Protein AF-A0A7C4Q1J7-F1 (afdb_monomer)

Foldseek 3Di:
DKEAEDDPRCVQLVHRIDDDDQDPDPVVVVVRVCVNRVSCCCVQADPNHGDPQWDWDDDRRYIYTHHRPPDD

Structure (mmCIF, N/CA/C/O backbone):
data_AF-A0A7C4Q1J7-F1
#
_entry.id   AF-A0A7C4Q1J7-F1
#
loop_
_atom_site.group_PDB
_atom_site.id
_atom_site.type_symbol
_atom_site.label_atom_id
_atom_site.label_alt_id
_atom_site.label_comp_id
_atom_site.label_asym_id
_atom_site.label_entity_id
_atom_site.label_seq_id
_atom_site.pdbx_PDB_ins_code
_atom_site.Cartn_x
_atom_site.Cartn_y
_atom_site.Cartn_z
_atom_site.occupancy
_atom_site.B_iso_or_equiv
_atom_site.auth_seq_id
_atom_site.auth_comp_id
_atom_site.auth_asym_id
_atom_site.auth_atom_id
_atom_site.pdbx_PDB_model_num
ATOM 1 N N . MET A 1 1 ? -9.996 9.036 5.177 1.00 86.31 1 MET A N 1
ATOM 2 C CA . MET A 1 1 ? -9.244 9.488 3.988 1.00 86.31 1 MET A CA 1
ATOM 3 C C . MET A 1 1 ? -9.019 8.319 3.024 1.00 86.31 1 MET A C 1
ATOM 5 O O . MET A 1 1 ? -8.742 7.209 3.481 1.00 86.31 1 MET A O 1
ATOM 9 N N . LYS A 1 2 ? -9.178 8.513 1.708 1.00 89.62 2 LYS A N 1
ATOM 10 C CA . LYS A 1 2 ? -8.941 7.460 0.694 1.00 89.62 2 LYS A CA 1
ATOM 11 C C . LYS A 1 2 ? -7.571 7.634 0.046 1.00 89.62 2 LYS A C 1
ATOM 13 O O . LYS A 1 2 ? -7.310 8.674 -0.538 1.00 89.62 2 LYS A O 1
ATOM 18 N N . VAL A 1 3 ? -6.717 6.617 0.110 1.00 90.94 3 VAL A N 1
ATOM 19 C CA . VAL A 1 3 ? -5.426 6.581 -0.589 1.00 90.94 3 VAL A CA 1
ATOM 20 C C . VAL A 1 3 ? -5.610 5.855 -1.907 1.00 90.94 3 VAL A C 1
ATOM 22 O O . VAL A 1 3 ? -5.877 4.656 -1.910 1.00 90.94 3 VAL A O 1
ATOM 25 N N . ARG A 1 4 ? -5.443 6.556 -3.019 1.00 91.00 4 ARG A N 1
ATOM 26 C CA . ARG A 1 4 ? -5.515 5.989 -4.356 1.00 91.00 4 ARG A CA 1
ATOM 27 C C . ARG A 1 4 ? -4.138 5.546 -4.826 1.00 91.00 4 ARG A C 1
ATOM 29 O O . ARG A 1 4 ? -3.180 6.325 -4.808 1.00 91.00 4 ARG A O 1
ATOM 36 N N . LEU A 1 5 ? -4.057 4.282 -5.225 1.00 89.75 5 LEU A N 1
ATOM 37 C CA . LEU A 1 5 ? -2.831 3.641 -5.677 1.00 89.75 5 LEU A CA 1
ATOM 38 C C . LEU A 1 5 ? -2.842 3.506 -7.194 1.00 89.75 5 LEU A C 1
ATOM 40 O O . LEU A 1 5 ? -3.861 3.171 -7.795 1.00 89.75 5 LEU A O 1
ATOM 44 N N . PHE A 1 6 ? -1.685 3.725 -7.811 1.00 88.56 6 PHE A N 1
ATOM 45 C CA . PHE A 1 6 ? -1.542 3.701 -9.263 1.00 88.56 6 PHE A CA 1
ATOM 46 C C . PHE A 1 6 ? -0.453 2.722 -9.709 1.00 88.56 6 PHE A C 1
ATOM 48 O O . PHE A 1 6 ? 0.498 2.445 -8.973 1.00 88.56 6 PHE A O 1
ATOM 55 N N . ALA A 1 7 ? -0.600 2.224 -10.942 1.00 87.81 7 ALA A N 1
ATOM 56 C CA . ALA A 1 7 ? 0.322 1.301 -11.608 1.00 87.81 7 ALA A CA 1
ATOM 57 C C . ALA A 1 7 ? 0.765 0.144 -10.691 1.00 87.81 7 ALA A C 1
ATOM 59 O O . ALA A 1 7 ? -0.079 -0.540 -10.110 1.00 87.81 7 ALA A O 1
ATOM 60 N N . ILE A 1 8 ? 2.078 -0.015 -10.509 1.00 87.50 8 ILE A N 1
ATOM 61 C CA . ILE A 1 8 ? 2.687 -1.090 -9.727 1.00 87.50 8 ILE A CA 1
ATOM 62 C C . ILE A 1 8 ? 2.175 -1.147 -8.280 1.00 87.50 8 ILE A C 1
ATOM 64 O O . ILE A 1 8 ? 1.997 -2.231 -7.734 1.00 87.50 8 ILE A O 1
ATOM 68 N N . LEU A 1 9 ? 1.861 -0.003 -7.657 1.00 88.06 9 LEU A N 1
ATOM 69 C CA . LEU A 1 9 ? 1.347 0.021 -6.283 1.00 88.06 9 LEU A CA 1
ATOM 70 C C . LEU A 1 9 ? -0.048 -0.609 -6.202 1.00 88.06 9 LEU A C 1
ATOM 72 O O . LEU A 1 9 ? -0.343 -1.324 -5.246 1.00 88.06 9 LEU A O 1
ATOM 76 N N . ARG A 1 10 ? -0.891 -0.375 -7.216 1.00 90.12 10 ARG A N 1
ATOM 77 C CA . ARG A 1 10 ? -2.227 -0.976 -7.320 1.00 90.12 10 ARG A CA 1
ATOM 78 C C . ARG A 1 10 ? -2.140 -2.486 -7.505 1.00 90.12 10 ARG A C 1
ATOM 80 O O . ARG A 1 10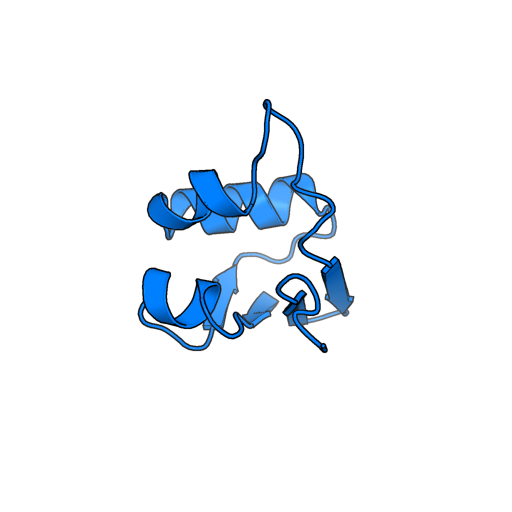 ? -2.877 -3.222 -6.856 1.00 90.12 10 ARG A O 1
ATOM 87 N N . GLU A 1 11 ? -1.234 -2.942 -8.366 1.00 88.69 11 GLU A N 1
ATOM 88 C CA . GLU A 1 11 ? -1.016 -4.370 -8.622 1.00 88.69 11 GLU A CA 1
ATOM 89 C C . GLU A 1 11 ? -0.526 -5.099 -7.368 1.00 88.69 11 GLU A C 1
ATOM 91 O O . GLU A 1 11 ? -1.041 -6.161 -7.027 1.00 88.69 11 GLU A O 1
ATOM 96 N N . ILE A 1 12 ? 0.407 -4.495 -6.628 1.00 89.12 12 ILE A N 1
ATOM 97 C CA . ILE A 1 12 ? 0.936 -5.072 -5.386 1.00 89.12 12 ILE A CA 1
ATOM 98 C C . ILE A 1 12 ? -0.122 -5.096 -4.280 1.00 89.12 12 ILE A C 1
ATOM 100 O O . ILE A 1 12 ? -0.218 -6.077 -3.538 1.00 89.12 12 ILE A O 1
ATOM 104 N N . ALA A 1 13 ? -0.894 -4.016 -4.143 1.00 88.56 13 ALA A N 1
ATOM 105 C CA . ALA A 1 13 ? -1.937 -3.917 -3.129 1.00 88.56 13 ALA A CA 1
ATOM 106 C C . ALA A 1 13 ? -3.177 -4.758 -3.455 1.00 88.56 13 ALA A C 1
ATOM 108 O O . ALA A 1 13 ? -3.950 -5.066 -2.552 1.00 88.56 13 ALA A O 1
ATOM 109 N N . GLY A 1 14 ? -3.383 -5.112 -4.727 1.00 90.00 14 GLY A N 1
ATOM 110 C CA . GLY A 1 14 ? -4.568 -5.832 -5.197 1.00 90.00 14 GLY A CA 1
ATOM 111 C C . GLY A 1 14 ? -5.863 -5.014 -5.121 1.00 90.00 14 GLY A C 1
ATOM 112 O O . GLY A 1 14 ? -6.947 -5.574 -5.250 1.00 90.00 14 GLY A O 1
ATOM 113 N N . THR A 1 15 ? -5.772 -3.700 -4.894 1.00 89.81 15 THR A N 1
ATOM 114 C CA . THR A 1 15 ? -6.913 -2.781 -4.758 1.00 89.81 15 THR A CA 1
ATOM 115 C C . THR A 1 15 ? -6.578 -1.412 -5.347 1.00 89.81 15 THR A C 1
ATOM 117 O O . THR A 1 15 ? -5.434 -0.968 -5.269 1.00 89.81 15 THR A O 1
ATOM 120 N N . ASP A 1 16 ? -7.577 -0.725 -5.915 1.00 88.19 16 ASP A N 1
ATOM 121 C CA . ASP A 1 16 ? -7.438 0.637 -6.470 1.00 88.19 16 ASP A CA 1
ATOM 122 C C . ASP A 1 16 ? -7.242 1.697 -5.373 1.00 88.19 16 ASP A C 1
ATOM 124 O O . ASP A 1 16 ? -6.608 2.729 -5.595 1.00 88.19 16 ASP A O 1
ATOM 128 N N . TYR A 1 17 ? -7.758 1.435 -4.167 1.00 90.50 17 TYR A N 1
ATOM 129 C CA . TYR A 1 17 ? -7.634 2.349 -3.038 1.00 90.50 17 TYR A CA 1
ATOM 130 C C . TYR A 1 17 ? -7.575 1.640 -1.684 1.00 90.50 17 TYR A C 1
ATOM 132 O O . TYR A 1 17 ? -8.069 0.525 -1.505 1.00 90.50 17 TYR A O 1
ATOM 140 N N . ILE A 1 18 ? -6.998 2.339 -0.707 1.00 89.88 18 ILE A N 1
ATOM 141 C CA . ILE A 1 18 ? -6.932 1.942 0.698 1.00 89.88 18 ILE A CA 1
ATOM 142 C C . ILE A 1 18 ? -7.614 3.023 1.534 1.00 89.88 18 ILE A C 1
ATOM 144 O O . ILE A 1 18 ? -7.376 4.213 1.345 1.00 89.88 18 ILE A O 1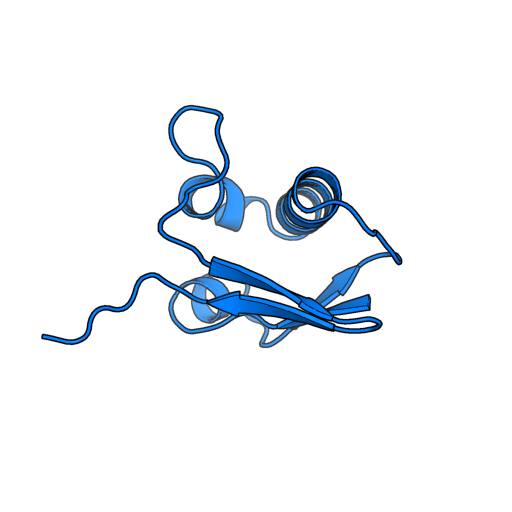
ATOM 148 N N . ILE A 1 19 ? -8.460 2.623 2.479 1.00 90.00 19 ILE A N 1
ATOM 149 C CA . ILE A 1 19 ? -9.054 3.555 3.441 1.00 90.00 19 ILE A CA 1
ATOM 150 C C . ILE A 1 19 ? -8.129 3.649 4.654 1.00 90.00 19 ILE A C 1
ATOM 152 O O . ILE A 1 19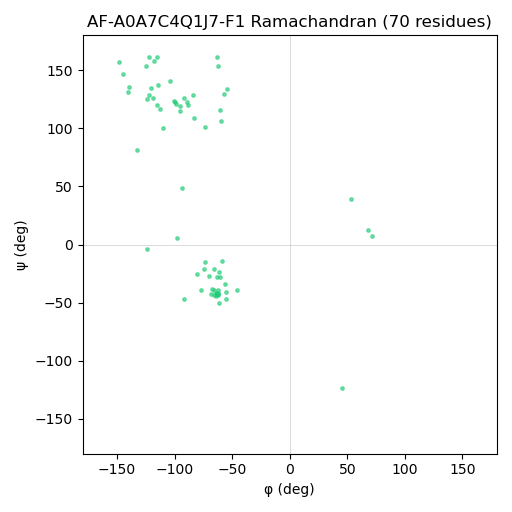 ? -7.845 2.631 5.296 1.00 90.00 19 ILE A O 1
ATOM 156 N N . ILE A 1 20 ? -7.685 4.865 4.966 1.00 87.88 20 ILE A N 1
ATOM 157 C CA . ILE A 1 20 ? -6.904 5.188 6.163 1.00 87.88 20 ILE A CA 1
ATOM 158 C C . ILE A 1 20 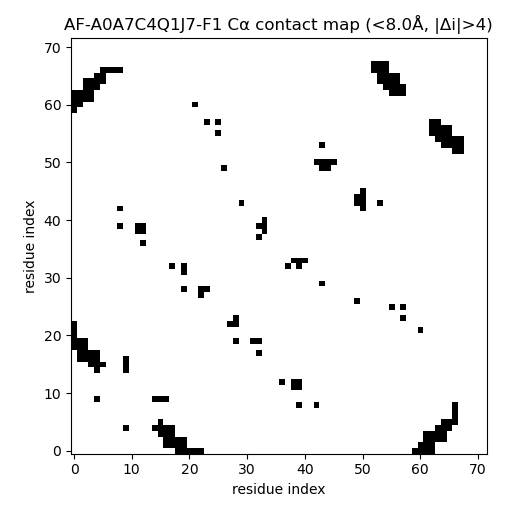? -7.615 6.253 6.999 1.00 87.88 20 ILE A C 1
ATOM 160 O O . ILE A 1 20 ? -8.498 6.974 6.514 1.00 87.88 20 ILE A O 1
ATOM 164 N N . ASN A 1 21 ? -7.216 6.346 8.264 1.00 83.25 21 ASN A N 1
ATOM 165 C CA . ASN A 1 21 ? -7.673 7.403 9.157 1.00 83.25 21 ASN A CA 1
ATOM 166 C C . ASN A 1 21 ? -7.242 8.780 8.637 1.00 83.25 21 ASN A C 1
ATOM 168 O O . ASN A 1 21 ? -6.265 8.895 7.898 1.00 83.25 21 ASN A O 1
ATOM 172 N N . ASP A 1 22 ? -7.996 9.817 8.998 1.00 74.81 22 ASP A N 1
ATOM 173 C CA . ASP A 1 22 ? -7.651 11.190 8.637 1.00 74.81 22 ASP A CA 1
ATOM 174 C C . ASP A 1 22 ? -6.289 11.563 9.238 1.00 74.81 22 ASP A C 1
ATOM 176 O O . ASP A 1 22 ? -6.091 11.519 10.456 1.00 74.81 22 ASP A O 1
ATOM 180 N N . LYS A 1 23 ? -5.309 11.817 8.370 1.00 76.56 23 LYS A N 1
ATOM 181 C CA . LYS A 1 23 ? -3.918 12.076 8.745 1.00 76.56 23 LYS A CA 1
ATOM 182 C C . LYS A 1 23 ? -3.386 13.183 7.849 1.00 76.56 23 LYS A C 1
ATOM 184 O O . LYS A 1 23 ? -3.485 13.097 6.634 1.00 76.56 23 LYS A O 1
ATOM 189 N N . ASN A 1 24 ? -2.762 14.185 8.461 1.00 72.88 24 ASN A N 1
ATOM 190 C CA . ASN A 1 24 ? -2.210 15.348 7.758 1.00 72.88 24 ASN A CA 1
ATOM 191 C C . ASN A 1 24 ? -0.694 15.236 7.488 1.00 72.88 24 ASN A C 1
ATOM 193 O O . ASN A 1 24 ? -0.083 16.195 7.031 1.00 72.88 24 ASN A O 1
ATOM 197 N N . ASN A 1 25 ? -0.063 14.094 7.792 1.00 83.31 25 ASN A N 1
ATOM 198 C CA . ASN A 1 25 ? 1.388 13.920 7.690 1.00 83.31 25 ASN A CA 1
ATOM 199 C C . ASN A 1 25 ? 1.744 12.755 6.756 1.00 83.31 25 ASN A C 1
ATOM 201 O O . ASN A 1 25 ? 1.259 11.641 6.949 1.00 83.31 25 ASN A O 1
ATOM 205 N N . GLU A 1 26 ? 2.619 12.998 5.778 1.00 83.44 26 GLU A N 1
ATOM 206 C CA . GLU A 1 26 ? 3.058 11.997 4.793 1.00 83.44 26 GLU A CA 1
ATOM 207 C C . GLU A 1 26 ? 3.635 10.739 5.451 1.00 83.44 26 GLU A C 1
ATOM 209 O O . GLU A 1 26 ? 3.308 9.626 5.041 1.00 83.44 26 GLU A O 1
ATOM 214 N N . ASN A 1 27 ? 4.433 10.895 6.514 1.00 85.25 27 ASN A N 1
ATOM 215 C CA . ASN A 1 27 ? 5.022 9.756 7.221 1.00 85.25 27 ASN A CA 1
ATOM 216 C C . ASN A 1 27 ? 3.949 8.878 7.873 1.00 85.25 27 ASN A C 1
ATOM 218 O O . ASN A 1 27 ? 3.996 7.659 7.744 1.00 85.25 27 ASN A O 1
ATOM 222 N N . GLU A 1 28 ? 2.962 9.490 8.531 1.00 87.94 28 GLU A N 1
ATOM 223 C CA . GLU A 1 28 ? 1.848 8.777 9.172 1.00 87.94 28 GLU A CA 1
ATOM 224 C C . GLU A 1 28 ? 0.997 8.031 8.138 1.00 87.94 28 GLU A C 1
ATOM 226 O O . GLU A 1 28 ? 0.634 6.873 8.341 1.00 87.94 28 GLU A O 1
ATOM 231 N N . ILE A 1 29 ? 0.718 8.681 7.004 1.00 87.81 29 ILE A N 1
ATOM 232 C CA . ILE A 1 29 ? -0.042 8.107 5.889 1.00 87.81 29 ILE A CA 1
ATOM 233 C C . ILE A 1 29 ? 0.678 6.879 5.331 1.00 87.81 29 ILE A C 1
ATOM 235 O O . ILE A 1 29 ? 0.074 5.814 5.208 1.00 87.81 29 ILE A O 1
ATOM 239 N N . ILE A 1 30 ? 1.972 6.997 5.025 1.00 87.19 30 ILE A N 1
ATOM 240 C CA . ILE A 1 30 ? 2.769 5.875 4.520 1.00 87.19 30 ILE A CA 1
ATOM 241 C C . ILE A 1 30 ? 2.834 4.750 5.547 1.00 87.19 30 ILE A C 1
ATOM 243 O O . ILE A 1 30 ? 2.700 3.587 5.175 1.00 87.19 30 ILE A O 1
ATOM 247 N N . ASN A 1 31 ? 3.005 5.070 6.828 1.00 89.12 31 ASN A N 1
ATOM 248 C CA . ASN A 1 31 ? 3.087 4.054 7.867 1.00 89.12 31 ASN A CA 1
ATOM 249 C C . ASN A 1 31 ? 1.767 3.270 7.985 1.00 89.12 31 ASN A C 1
ATOM 251 O O . ASN A 1 31 ? 1.791 2.045 8.054 1.00 89.12 31 ASN A O 1
ATOM 255 N N . GLU A 1 32 ? 0.611 3.936 7.913 1.00 90.19 32 GLU A N 1
ATOM 256 C CA . GLU A 1 32 ? -0.707 3.278 7.863 1.00 90.19 32 GLU A CA 1
ATOM 257 C C . GLU A 1 32 ? -0.874 2.398 6.615 1.00 90.19 32 GLU A C 1
ATOM 259 O O . GLU A 1 32 ? -1.369 1.269 6.696 1.00 90.19 32 GLU A O 1
ATOM 264 N N . ILE A 1 33 ? -0.432 2.884 5.452 1.00 88.56 33 ILE A N 1
ATOM 265 C CA . ILE A 1 33 ? -0.470 2.122 4.197 1.00 88.56 33 ILE A CA 1
ATOM 266 C C . ILE A 1 33 ? 0.396 0.869 4.304 1.00 88.56 33 ILE A C 1
ATOM 268 O O . ILE A 1 33 ? -0.046 -0.204 3.904 1.00 88.56 33 ILE A O 1
ATOM 272 N N . ILE A 1 34 ? 1.597 0.983 4.870 1.00 89.69 34 ILE A N 1
ATOM 273 C CA . ILE A 1 34 ? 2.514 -0.140 5.085 1.00 89.69 34 ILE A CA 1
ATOM 274 C C . ILE A 1 34 ? 1.938 -1.129 6.099 1.00 89.69 34 ILE A C 1
ATOM 276 O O . ILE A 1 34 ? 2.055 -2.332 5.897 1.00 89.69 34 ILE A O 1
ATOM 280 N N . ASN A 1 35 ? 1.286 -0.659 7.163 1.00 90.38 35 ASN A N 1
ATOM 281 C CA . ASN A 1 35 ? 0.631 -1.550 8.122 1.00 90.38 35 ASN A CA 1
ATOM 282 C C . ASN A 1 35 ? -0.490 -2.369 7.463 1.00 90.38 35 ASN A C 1
ATOM 284 O O . ASN A 1 35 ? -0.633 -3.556 7.747 1.00 90.38 35 ASN A O 1
ATOM 288 N N . LYS A 1 36 ? -1.261 -1.767 6.548 1.00 89.44 36 LYS A N 1
ATOM 289 C CA . LYS A 1 36 ? -2.320 -2.469 5.800 1.00 89.44 36 LYS A CA 1
ATOM 290 C C . LYS A 1 36 ? -1.778 -3.347 4.674 1.00 89.44 36 LYS A C 1
ATOM 292 O O . LYS A 1 36 ? -2.305 -4.427 4.429 1.00 89.44 36 LYS A O 1
ATOM 297 N N . VAL A 1 37 ? -0.751 -2.878 3.974 1.00 89.81 37 VAL A N 1
ATOM 298 C CA . VAL A 1 37 ? -0.139 -3.546 2.824 1.00 89.81 37 VAL A CA 1
ATOM 299 C C . VAL A 1 37 ? 1.385 -3.528 2.998 1.00 89.81 37 VAL A C 1
ATOM 301 O O . VAL A 1 37 ? 2.080 -2.711 2.386 1.00 89.81 37 VAL A O 1
ATOM 304 N N . PRO A 1 38 ? 1.945 -4.455 3.797 1.00 89.50 38 PRO A N 1
ATOM 305 C CA . PRO A 1 38 ? 3.375 -4.464 4.122 1.00 89.50 38 PRO A CA 1
ATOM 306 C C . PRO A 1 38 ? 4.273 -4.638 2.896 1.00 89.50 38 PRO A C 1
ATOM 308 O O . PRO A 1 38 ? 5.404 -4.160 2.892 1.00 89.50 38 PRO A O 1
ATOM 311 N N . LYS A 1 39 ? 3.748 -5.229 1.816 1.00 89.19 39 LYS A N 1
ATOM 312 C CA . LYS A 1 39 ? 4.438 -5.355 0.524 1.00 89.19 39 LYS A CA 1
ATOM 313 C C . LYS A 1 39 ? 4.803 -4.006 -0.108 1.00 89.19 39 LYS A C 1
ATOM 315 O O . LYS A 1 39 ? 5.786 -3.924 -0.832 1.00 89.19 39 LYS A O 1
ATOM 320 N N . LEU A 1 40 ? 4.049 -2.937 0.169 1.00 87.88 40 LEU A N 1
ATOM 321 C CA . LEU A 1 40 ? 4.349 -1.604 -0.367 1.00 87.88 40 LEU A CA 1
ATOM 322 C C . LEU A 1 40 ? 5.553 -0.948 0.319 1.00 87.88 40 LEU A C 1
ATOM 324 O O . LEU A 1 40 ? 6.099 0.010 -0.223 1.00 87.88 40 LEU A O 1
ATOM 328 N N . LYS A 1 41 ? 6.000 -1.461 1.474 1.00 88.94 41 LYS A N 1
ATOM 329 C CA . LYS A 1 41 ? 7.134 -0.909 2.226 1.00 88.94 41 LYS A CA 1
ATOM 330 C C . LYS A 1 41 ? 8.393 -0.805 1.379 1.00 88.94 41 LYS A C 1
ATOM 332 O O . LYS A 1 41 ? 9.015 0.247 1.377 1.00 88.94 41 LYS A O 1
ATOM 337 N N . GLU A 1 42 ? 8.743 -1.853 0.640 1.00 87.38 42 GLU A N 1
ATOM 338 C CA . GLU A 1 42 ? 9.963 -1.879 -0.182 1.00 87.38 42 GLU A CA 1
ATOM 339 C C . GLU A 1 42 ? 9.927 -0.874 -1.343 1.00 87.38 42 GLU A C 1
ATOM 341 O O . GLU A 1 42 ? 10.965 -0.461 -1.857 1.00 87.38 42 GLU A O 1
ATOM 346 N N . TYR A 1 43 ? 8.727 -0.446 -1.740 1.00 87.06 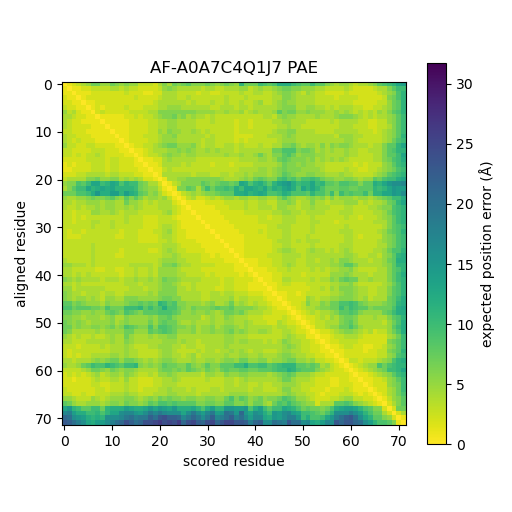43 TYR A N 1
ATOM 347 C CA . TYR A 1 43 ? 8.521 0.511 -2.819 1.00 87.06 43 TYR A CA 1
ATOM 348 C C . TYR A 1 43 ? 8.463 1.942 -2.284 1.00 87.06 43 TYR A C 1
ATOM 350 O O . TYR A 1 43 ? 9.134 2.823 -2.822 1.00 87.06 43 TYR A O 1
ATOM 358 N N . LEU A 1 44 ? 7.696 2.172 -1.216 1.0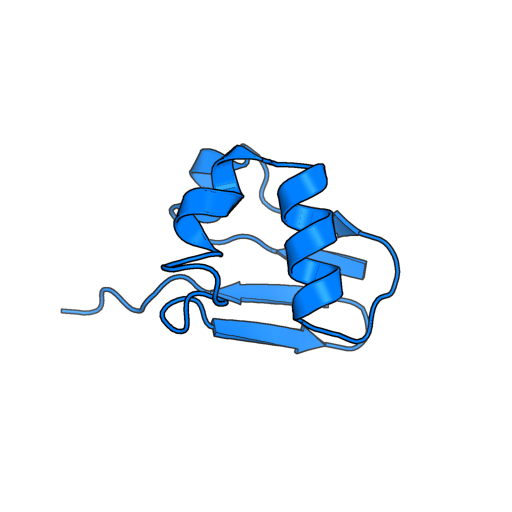0 86.31 44 LEU A N 1
ATOM 359 C CA . LEU A 1 44 ? 7.468 3.492 -0.623 1.00 86.31 44 LEU A CA 1
ATOM 360 C C . LEU A 1 44 ? 8.605 3.946 0.299 1.00 86.31 44 LEU A C 1
ATOM 362 O O . LEU A 1 44 ? 8.793 5.147 0.463 1.00 86.31 44 LEU A O 1
ATOM 366 N N . ILE A 1 45 ? 9.373 3.023 0.883 1.00 88.00 45 ILE A N 1
ATOM 367 C CA . ILE A 1 45 ? 10.522 3.314 1.747 1.00 88.00 45 ILE A CA 1
ATOM 368 C C . ILE A 1 45 ? 11.785 2.797 1.058 1.00 88.00 45 ILE A C 1
ATOM 370 O O . ILE A 1 45 ? 11.942 1.600 0.831 1.00 88.00 45 ILE A O 1
ATOM 374 N N . LYS A 1 46 ? 12.733 3.691 0.780 1.00 84.88 46 LYS A N 1
ATOM 375 C C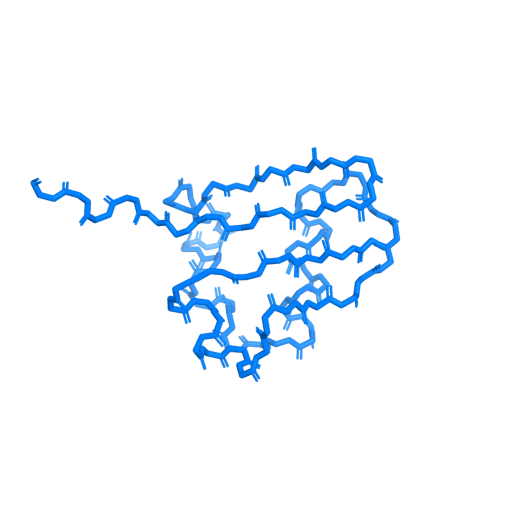A . LYS A 1 46 ? 14.042 3.355 0.215 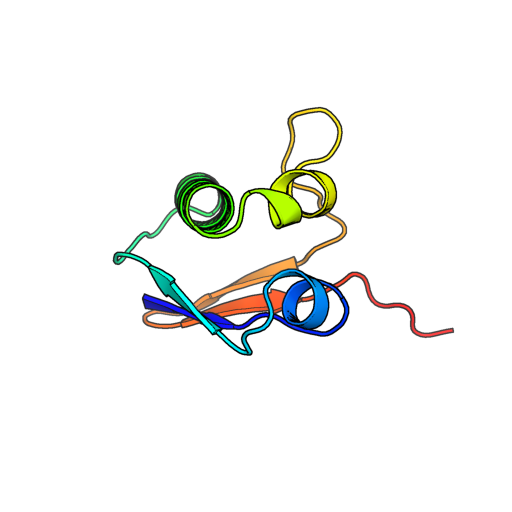1.00 84.88 46 LYS A CA 1
ATOM 376 C C . LYS A 1 46 ? 15.142 3.893 1.127 1.00 84.88 46 LYS A C 1
ATOM 378 O O . LYS A 1 46 ? 15.164 5.079 1.430 1.00 84.88 46 LYS A O 1
ATOM 383 N N . ASN A 1 47 ? 16.066 3.033 1.567 1.00 82.88 47 ASN A N 1
ATOM 384 C CA . ASN A 1 47 ? 17.134 3.397 2.520 1.00 82.88 47 ASN A CA 1
ATOM 385 C C . ASN A 1 47 ? 16.614 4.057 3.818 1.00 82.88 47 ASN A C 1
ATOM 387 O O . ASN A 1 47 ? 17.196 5.017 4.316 1.00 82.88 47 ASN A O 1
ATOM 391 N N . GLY A 1 48 ? 15.483 3.578 4.348 1.00 81.31 48 GLY A N 1
ATOM 392 C CA . GLY A 1 48 ? 14.892 4.119 5.579 1.00 81.31 48 GLY A CA 1
ATOM 393 C C . GLY A 1 48 ? 14.259 5.508 5.435 1.00 81.31 48 GLY A C 1
ATOM 394 O O . GLY A 1 48 ? 13.839 6.082 6.434 1.00 81.31 48 GLY A O 1
ATOM 395 N N . LYS A 1 49 ? 14.164 6.042 4.212 1.00 84.44 49 LYS A N 1
ATOM 396 C CA . LYS A 1 49 ? 13.483 7.300 3.892 1.00 84.44 49 LYS A CA 1
ATOM 397 C C . LYS A 1 49 ? 12.327 7.056 2.932 1.00 84.44 49 LYS A C 1
ATOM 399 O O . LYS A 1 49 ? 12.317 6.054 2.216 1.00 84.44 49 LYS A O 1
ATOM 404 N N . ILE A 1 50 ? 11.370 7.981 2.904 1.00 84.31 50 ILE A N 1
ATOM 405 C CA . ILE A 1 50 ? 10.312 7.987 1.891 1.00 84.31 50 ILE A CA 1
ATOM 406 C C . ILE A 1 50 ? 10.974 8.040 0.514 1.00 84.31 50 ILE A C 1
ATOM 408 O O . ILE A 1 50 ? 11.877 8.839 0.269 1.00 84.31 50 ILE A O 1
ATOM 412 N N . ASN A 1 51 ? 10.562 7.143 -0.371 1.00 85.75 51 ASN A N 1
ATOM 413 C CA . ASN A 1 51 ? 11.104 7.059 -1.708 1.00 85.75 51 ASN A CA 1
ATOM 414 C C . ASN A 1 51 ? 10.575 8.228 -2.545 1.00 85.75 51 ASN A C 1
ATOM 416 O O . ASN A 1 51 ? 9.460 8.169 -3.054 1.00 85.75 51 ASN A O 1
ATOM 420 N N . GLU A 1 52 ? 11.405 9.254 -2.730 1.00 81.25 52 GLU A N 1
ATOM 421 C CA . GLU A 1 52 ? 11.090 10.487 -3.475 1.00 81.25 52 GLU A CA 1
ATOM 422 C C . GLU A 1 52 ? 10.685 10.246 -4.938 1.00 81.25 52 GLU A C 1
ATOM 424 O O . GLU A 1 52 ? 10.120 11.120 -5.591 1.00 81.25 52 GLU A O 1
ATOM 429 N N . LYS A 1 53 ? 10.937 9.040 -5.469 1.00 84.38 53 LYS A N 1
ATOM 430 C CA . LYS A 1 53 ? 10.413 8.620 -6.773 1.00 84.38 53 LYS A CA 1
ATOM 431 C C . LYS A 1 53 ? 8.889 8.557 -6.812 1.00 84.38 53 LYS A C 1
ATOM 433 O O . LYS A 1 53 ? 8.320 8.693 -7.891 1.00 84.38 53 LYS A O 1
ATOM 438 N N . TYR A 1 54 ? 8.250 8.305 -5.675 1.00 85.31 54 TYR A N 1
ATOM 439 C CA . TYR A 1 54 ? 6.803 8.286 -5.558 1.00 85.31 54 TYR A CA 1
ATOM 440 C C . TYR A 1 54 ? 6.334 9.650 -5.082 1.00 85.31 54 TYR A C 1
ATOM 442 O O . TYR A 1 54 ? 6.696 10.100 -3.997 1.00 85.31 54 TYR A O 1
ATOM 450 N N . LYS A 1 55 ? 5.518 10.313 -5.898 1.00 85.12 55 LYS A N 1
ATOM 451 C CA . LYS A 1 55 ? 4.966 11.616 -5.541 1.00 85.12 55 LYS A CA 1
ATOM 452 C C . LYS A 1 55 ? 3.667 11.410 -4.779 1.00 85.12 55 LYS A C 1
ATOM 454 O O . LYS A 1 55 ? 2.724 10.828 -5.312 1.00 85.12 55 LYS A O 1
ATOM 459 N N . ILE A 1 56 ? 3.624 11.899 -3.546 1.00 86.56 56 ILE A N 1
ATOM 460 C CA . ILE A 1 56 ? 2.452 11.809 -2.679 1.00 86.56 56 ILE A CA 1
ATOM 461 C C . ILE A 1 56 ? 1.743 13.156 -2.731 1.00 86.56 56 ILE A C 1
ATOM 463 O O . ILE A 1 56 ? 2.338 14.200 -2.483 1.00 86.56 56 ILE A O 1
ATOM 467 N N . LEU A 1 57 ? 0.472 13.140 -3.110 1.00 87.12 57 LEU A N 1
ATOM 468 C CA . LEU A 1 57 ? -0.382 14.319 -3.108 1.00 87.12 57 LEU A CA 1
ATOM 469 C C . LEU A 1 57 ? -1.448 14.113 -2.046 1.00 87.12 57 LEU A C 1
ATOM 471 O O . LEU A 1 57 ? -2.251 13.189 -2.156 1.00 87.12 57 LEU A O 1
ATOM 475 N N . ILE A 1 58 ? -1.447 14.967 -1.029 1.00 86.81 58 ILE A N 1
ATOM 476 C CA . ILE A 1 58 ? -2.454 1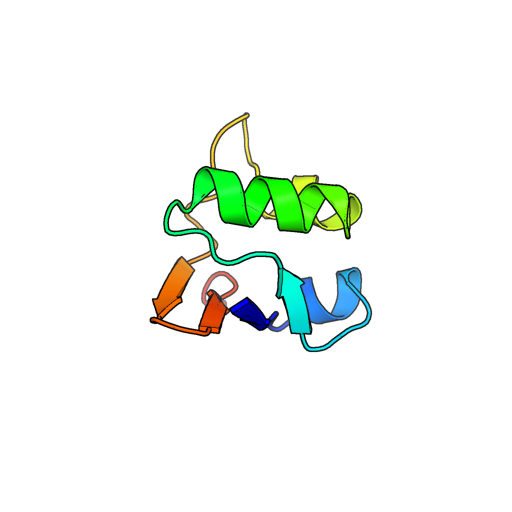4.959 0.029 1.00 86.81 58 ILE A CA 1
ATOM 477 C C . ILE A 1 58 ? -3.479 16.035 -0.306 1.00 86.81 58 ILE A C 1
ATOM 479 O O . ILE A 1 58 ? -3.148 17.210 -0.446 1.00 86.81 58 ILE A O 1
ATOM 483 N N . ASN A 1 59 ? -4.725 15.616 -0.448 1.00 85.44 59 ASN A N 1
ATOM 484 C CA . ASN A 1 59 ? -5.895 16.467 -0.552 1.00 85.44 59 ASN A CA 1
ATOM 485 C C . ASN A 1 59 ? -6.788 16.211 0.670 1.00 85.44 59 ASN A C 1
ATOM 487 O O . ASN A 1 59 ? -6.650 15.182 1.329 1.00 85.44 59 ASN A O 1
ATOM 491 N N . LYS A 1 60 ? -7.705 17.136 0.968 1.00 81.06 60 LYS A N 1
ATOM 492 C CA . LYS A 1 60 ? -8.481 17.174 2.224 1.00 81.06 60 LYS A CA 1
ATOM 493 C C . LYS A 1 60 ? -9.078 15.824 2.654 1.00 81.06 60 LYS A C 1
ATOM 495 O O . LYS A 1 60 ? -9.034 15.505 3.830 1.00 81.06 60 LYS A O 1
ATOM 500 N N . ASP A 1 61 ? -9.570 15.033 1.701 1.00 83.62 61 ASP A N 1
ATOM 501 C CA . ASP A 1 61 ? -10.189 13.721 1.950 1.00 83.62 61 ASP A CA 1
ATOM 502 C C . ASP A 1 61 ? -9.530 12.565 1.172 1.00 83.62 61 ASP A C 1
ATOM 504 O O . ASP A 1 61 ? -9.874 11.386 1.355 1.00 83.62 61 ASP A O 1
ATOM 508 N N . GLU A 1 62 ? -8.553 12.876 0.318 1.00 88.75 62 GLU A N 1
ATOM 509 C CA . GLU A 1 62 ? -7.974 11.939 -0.641 1.00 88.75 62 GLU A CA 1
ATOM 510 C C . GLU A 1 62 ? -6.461 12.094 -0.744 1.00 88.75 62 GLU A C 1
ATOM 512 O O . GLU A 1 62 ? -5.938 13.192 -0.886 1.00 88.75 62 GLU A O 1
ATOM 517 N N . VAL A 1 63 ? -5.751 10.973 -0.752 1.00 89.69 63 VAL A N 1
ATOM 518 C CA . VAL A 1 63 ? -4.312 10.917 -0.990 1.00 89.69 63 VAL A CA 1
ATOM 519 C C . VAL A 1 63 ? -4.065 10.184 -2.291 1.00 89.69 63 VAL A C 1
ATOM 521 O O . VAL A 1 63 ? -4.651 9.136 -2.538 1.00 89.69 63 VAL A O 1
ATOM 524 N N . TYR A 1 64 ? -3.152 10.690 -3.101 1.00 89.50 64 TYR A N 1
ATOM 525 C CA . TYR A 1 64 ? -2.762 10.079 -4.360 1.00 89.50 64 TYR A CA 1
ATOM 526 C C . TYR A 1 64 ? -1.281 9.733 -4.297 1.00 89.50 64 TYR A C 1
ATOM 528 O O . TYR A 1 64 ? -0.460 10.604 -4.015 1.00 89.50 64 TYR A O 1
ATOM 536 N N . ILE A 1 65 ? -0.937 8.472 -4.566 1.00 88.25 65 ILE A N 1
ATOM 537 C CA . ILE A 1 65 ? 0.462 8.033 -4.619 1.00 88.25 65 ILE A CA 1
ATOM 538 C C . ILE A 1 65 ? 0.816 7.712 -6.057 1.00 88.25 65 ILE A C 1
ATOM 540 O O . ILE A 1 65 ? 0.483 6.650 -6.587 1.00 88.25 65 ILE A O 1
ATOM 544 N N . LEU A 1 66 ? 1.491 8.662 -6.687 1.00 86.00 66 LEU A N 1
ATOM 545 C CA . LEU A 1 66 ? 1.890 8.559 -8.074 1.00 86.00 66 LEU A CA 1
ATOM 546 C C . LEU A 1 66 ? 3.210 7.782 -8.168 1.00 86.00 66 LEU A C 1
ATOM 548 O O . LEU A 1 66 ? 4.165 8.125 -7.464 1.00 86.00 66 LEU A O 1
ATOM 552 N N . PRO A 1 67 ? 3.292 6.748 -9.022 1.00 83.38 67 PRO A N 1
ATOM 553 C CA . PRO A 1 67 ? 4.546 6.077 -9.327 1.00 83.38 67 PRO A CA 1
ATOM 554 C C . PRO A 1 67 ? 5.527 7.043 -10.009 1.00 83.38 67 PRO A C 1
ATOM 556 O O . PRO A 1 67 ? 5.102 8.065 -10.558 1.00 83.38 67 PRO A O 1
ATOM 559 N N . PRO A 1 68 ? 6.833 6.723 -10.021 1.00 80.25 68 PRO A N 1
ATOM 560 C CA . PRO A 1 68 ? 7.787 7.469 -10.829 1.00 80.25 68 PRO A CA 1
ATOM 561 C C . PRO A 1 68 ? 7.331 7.496 -12.286 1.00 80.25 68 PRO A C 1
ATOM 563 O O . PRO A 1 68 ? 6.971 6.458 -12.840 1.00 80.25 68 PRO A O 1
ATOM 566 N N . PHE A 1 69 ? 7.374 8.676 -12.903 1.00 69.56 69 PHE A N 1
ATOM 567 C CA . PHE A 1 69 ? 7.102 8.833 -14.326 1.00 69.56 69 PHE A CA 1
ATOM 568 C C . PHE A 1 69 ? 8.103 7.987 -15.126 1.00 69.56 69 PHE A C 1
ATOM 570 O O . PHE A 1 69 ? 9.276 8.332 -15.234 1.00 69.56 69 PHE A O 1
ATOM 577 N N . THR A 1 70 ? 7.646 6.870 -15.683 1.00 60.97 70 THR A N 1
ATOM 578 C CA . THR A 1 70 ? 8.346 6.094 -16.717 1.00 60.97 70 THR A CA 1
ATOM 579 C C . THR A 1 70 ? 7.867 6.532 -18.102 1.00 60.97 70 THR A C 1
ATOM 581 O O . THR A 1 70 ? 7.487 5.714 -18.932 1.00 60.97 70 THR A O 1
ATOM 584 N N . GLY A 1 71 ? 7.831 7.847 -18.335 1.00 50.59 71 GLY A N 1
ATOM 585 C CA . GLY A 1 71 ? 7.667 8.407 -19.676 1.00 50.59 71 GLY A CA 1
ATOM 586 C C . GLY A 1 71 ? 9.033 8.448 -20.351 1.00 50.59 71 GLY A C 1
ATOM 587 O O . GLY A 1 71 ? 9.899 9.192 -19.893 1.00 50.59 71 GLY A O 1
ATOM 588 N N . GLY A 1 72 ? 9.229 7.584 -21.348 1.00 39.38 72 GLY A N 1
ATOM 589 C CA . GLY A 1 72 ? 10.360 7.644 -22.277 1.00 39.38 72 GLY A CA 1
ATOM 590 C C . GLY A 1 72 ? 10.185 8.736 -23.321 1.00 39.38 72 GLY A C 1
ATOM 591 O O . GLY A 1 72 ? 9.026 9.155 -23.541 1.00 39.38 72 GLY A O 1
#

Solvent-accessible surface area (backbone atoms only — not comparable to full-atom values): 4257 Å² total; per-residue (Å²): 59,41,36,38,38,37,71,71,55,17,65,74,64,73,39,62,59,47,83,48,76,85,67,97,43,72,68,61,49,50,51,53,48,26,73,76,36,57,80,49,38,74,67,50,36,47,96,92,34,77,26,78,59,44,49,74,45,82,49,100,58,39,32,39,45,40,63,58,84,84,76,128

pLDDT: mean 84.9, std 8.49, range [39.38, 91.0]

Secondary structure (DSSP, 8-state):
-EEEE-THHHHHHTSSEEE------HHHHHHHHHHH-GGGHHHHEETTEE-TTSEEEE-SSEEEEEPP----

Sequence (72 aa):
MKVRLFAILREIAGTDYIIINDKNNENEIINEIINKVPKLKEYLIKNGKINEKYKILINKDEVYILPPFTGG

Mean predicted aligned error: 4.84 Å

Nearest PDB structures (foldseek):
  3po0-assembly1_A  TM=8.046E-01  e=1.661E-05  Haloferax volcanii DS2
  2g1e-assembly1_A  TM=7.067E-01  e=5.483E-03  Thermoplasma acidophilum
  5mpo-assembly1_A  TM=6.322E-01  e=1.742E-03  Homo sapiens
  5y9n-assembly1_A  TM=5.071E-01  e=4.654E+00  Pyrococcus furiosus DSM 3638
  5d8n-assembly1_B  TM=3.208E-01  e=6.975E+00  Solanum lycopersicum

Radius of gyration: 11.25 Å; Cα contacts (8 Å, |Δi|>4): 102; chains: 1; bounding box: 27×23×31 Å